Protein AF-A0AAX2AH18-F1 (afdb_monomer)

Foldseek 3Di:
DDFPDQPVVVVVVLVVQFPADDPRDDVDLCRNDDPVVVVVCVVVVNPDCVVVRPDDPLLVLLLVVLVVLLVVVCVVCVPPPVSVCCPDPVNVSVSSGQPPSVVVVDHDDSD

Organism: NCBI:txid1032238

pLDDT: mean 88.02, std 8.69, range [49.81, 96.94]

Mean predicted aligned error: 5.66 Å

Solvent-accessible surface area (backbone atoms only — not comparable to full-atom values): 6904 Å² total; per-residue (Å²): 132,73,59,89,61,59,64,68,58,50,53,52,53,55,60,72,56,42,69,34,63,75,98,65,46,74,91,48,71,66,22,60,42,53,70,68,58,48,54,52,32,54,76,71,69,53,85,77,54,73,87,74,49,94,67,59,66,71,56,56,53,46,53,55,47,45,56,51,50,51,52,56,44,42,73,75,42,77,80,42,65,68,69,61,47,36,78,36,80,94,26,43,64,56,50,71,39,67,52,69,57,43,81,75,75,48,77,88,77,91,123

Radius of gyration: 16.86 Å; Cα contacts (8 Å, |Δi|>4): 79; chains: 1; bounding box: 39×27×44 Å

Sequence (111 aa):
MRQVYDYKEFQKEMKSKKKRTGNKETFTPIDFFTQEEIDEFNKKGINNLEPYLPIPDYIRKHDKFVCKVHRELLEKYPNDEFLHSLDKEENIEIFFTYTWYEKYGIKYDNK

Secondary structure (DSSP, 8-state):
---SS-HHHHHHHHHHT-S--GGG--SSGGGGS-HHHHHHHHHTT----GGGS---HHHHHHHHHHHHHHHHHHHH-TT-HHHHHTTSGGGHHHHTSSSGGGGGT------

Structure (mmCIF, N/CA/C/O backbone):
data_AF-A0AAX2AH18-F1
#
_entry.id   AF-A0AAX2AH18-F1
#
loop_
_atom_site.group_PDB
_atom_site.id
_atom_site.type_symbol
_atom_site.label_atom_id
_atom_site.label_alt_id
_atom_site.label_comp_id
_atom_site.label_asym_id
_atom_site.label_entity_id
_atom_site.label_seq_id
_atom_site.pdbx_PDB_ins_code
_atom_site.Cartn_x
_atom_site.Cartn_y
_atom_site.Cartn_z
_atom_site.occupancy
_atom_site.B_iso_or_equiv
_atom_site.auth_seq_id
_atom_site.auth_comp_id
_atom_site.auth_asym_id
_atom_site.auth_atom_id
_atom_site.pdbx_PDB_model_num
ATOM 1 N N . MET A 1 1 ? 4.742 14.833 -15.023 1.00 53.84 1 MET A N 1
ATOM 2 C CA . MET A 1 1 ? 4.677 13.409 -14.628 1.00 53.84 1 MET A CA 1
ATOM 3 C C . MET A 1 1 ? 3.209 13.068 -14.464 1.00 53.84 1 MET A C 1
ATOM 5 O O . MET A 1 1 ? 2.520 13.835 -13.804 1.00 53.84 1 MET A O 1
ATOM 9 N N . ARG A 1 2 ? 2.695 12.026 -15.124 1.00 60.06 2 ARG A N 1
ATOM 10 C CA . ARG A 1 2 ? 1.288 11.640 -14.965 1.00 60.06 2 ARG A CA 1
ATOM 11 C C . ARG A 1 2 ? 1.168 10.882 -13.645 1.00 60.06 2 ARG A C 1
ATOM 13 O O . ARG A 1 2 ? 1.816 9.861 -13.478 1.00 60.06 2 ARG A O 1
ATOM 20 N N . GLN A 1 3 ? 0.394 11.409 -12.711 1.00 65.12 3 GLN A N 1
ATOM 21 C CA . GLN A 1 3 ? 0.015 10.725 -11.479 1.00 65.12 3 GLN A CA 1
ATOM 22 C C . GLN A 1 3 ? -1.456 10.323 -11.614 1.00 65.12 3 GLN A C 1
ATOM 24 O O . GLN A 1 3 ? -2.231 11.021 -12.264 1.00 65.12 3 GLN A O 1
ATOM 29 N N . VAL A 1 4 ? -1.849 9.191 -11.056 1.00 67.88 4 VAL A N 1
ATOM 30 C CA . VAL A 1 4 ? -3.253 8.736 -10.988 1.00 67.88 4 VAL A CA 1
ATOM 31 C C . VAL A 1 4 ? -3.812 8.966 -9.570 1.00 67.88 4 VAL A C 1
ATOM 33 O O . VAL A 1 4 ? -5.025 9.004 -9.424 1.00 67.88 4 VAL A O 1
ATOM 36 N N . TYR A 1 5 ? -2.969 9.221 -8.557 1.00 76.56 5 TYR A N 1
ATOM 37 C CA . TYR A 1 5 ? -3.293 9.999 -7.350 1.00 76.56 5 TYR A CA 1
ATOM 38 C C . TYR A 1 5 ? -2.066 10.787 -6.871 1.00 76.56 5 TYR A C 1
ATOM 40 O O . TYR A 1 5 ? -0.929 10.363 -7.087 1.00 76.56 5 TYR A O 1
ATOM 48 N N . ASP A 1 6 ? -2.300 11.924 -6.217 1.00 81.56 6 ASP A N 1
ATOM 49 C CA . ASP A 1 6 ? -1.269 12.671 -5.494 1.00 81.56 6 ASP A CA 1
ATOM 50 C C . ASP A 1 6 ? -1.058 12.014 -4.118 1.00 81.56 6 ASP A C 1
ATOM 52 O O . ASP A 1 6 ? -1.949 12.015 -3.265 1.00 81.56 6 ASP A O 1
ATOM 56 N N . TYR A 1 7 ? 0.114 11.405 -3.905 1.00 80.25 7 TYR A N 1
ATOM 57 C CA . TYR A 1 7 ? 0.429 10.692 -2.662 1.00 80.25 7 TYR A CA 1
ATOM 58 C C . TYR A 1 7 ? 0.402 11.612 -1.435 1.00 80.25 7 TYR A C 1
ATOM 60 O O . TYR A 1 7 ? -0.040 11.197 -0.364 1.00 80.25 7 TYR A O 1
ATOM 68 N N . LYS A 1 8 ? 0.810 12.880 -1.570 1.00 82.75 8 LYS A N 1
ATOM 69 C CA . LYS A 1 8 ? 0.792 13.843 -0.460 1.00 82.75 8 LYS A CA 1
ATOM 70 C C . LYS A 1 8 ? -0.630 14.237 -0.104 1.00 82.75 8 LYS A C 1
ATOM 72 O O . LYS A 1 8 ? -0.944 14.346 1.083 1.00 82.75 8 LYS A O 1
ATOM 77 N N . GLU A 1 9 ? -1.485 14.454 -1.098 1.00 85.75 9 GLU A N 1
ATOM 78 C CA . GLU A 1 9 ? -2.907 14.707 -0.855 1.00 85.75 9 GLU A CA 1
ATOM 79 C C . GLU A 1 9 ? -3.591 13.490 -0.234 1.00 85.75 9 GLU A C 1
ATOM 81 O O . GLU A 1 9 ? -4.271 13.641 0.780 1.00 85.75 9 GLU A O 1
ATOM 86 N N . PHE A 1 10 ? -3.320 12.284 -0.739 1.00 86.06 10 PHE A N 1
ATOM 87 C CA . PHE A 1 10 ? -3.834 11.046 -0.156 1.00 86.06 10 PHE A CA 1
ATOM 88 C C . PHE A 1 10 ? -3.405 10.878 1.310 1.00 86.06 10 PHE A C 1
ATOM 90 O O . PHE A 1 10 ? -4.232 10.593 2.175 1.00 86.06 10 PHE A O 1
ATOM 97 N N . GLN A 1 11 ? -2.133 11.127 1.632 1.00 85.38 11 GLN A N 1
ATOM 98 C CA . GLN A 1 11 ? -1.640 11.073 3.012 1.00 85.38 11 GLN A CA 1
ATOM 99 C C . GLN A 1 11 ? -2.335 12.098 3.919 1.00 85.38 11 GLN A C 1
ATOM 101 O O . GLN A 1 11 ? -2.668 11.786 5.066 1.00 85.38 11 GLN A O 1
ATOM 106 N N . LYS A 1 12 ? -2.589 13.317 3.427 1.00 89.56 12 LYS A N 1
ATOM 107 C CA . LYS A 1 12 ? -3.358 14.331 4.170 1.00 89.56 12 LYS A CA 1
ATOM 108 C C . LYS A 1 12 ? -4.801 13.879 4.395 1.00 89.56 12 LYS A C 1
ATOM 110 O O . LYS A 1 12 ? -5.300 13.993 5.514 1.00 89.56 12 LYS A O 1
ATOM 115 N N . GLU A 1 13 ? -5.443 13.332 3.367 1.00 90.12 13 GLU A N 1
ATOM 116 C CA . GLU A 1 13 ? -6.804 12.805 3.446 1.00 90.12 13 GLU A CA 1
ATOM 117 C C . GLU A 1 13 ? -6.889 11.670 4.474 1.00 90.12 13 GLU A C 1
ATOM 119 O O . GLU A 1 13 ? -7.718 11.716 5.383 1.00 90.12 13 GLU A O 1
ATOM 124 N N . MET A 1 14 ? -5.984 10.693 4.411 1.00 90.38 14 MET A N 1
ATOM 125 C CA . MET A 1 14 ? -5.946 9.586 5.364 1.00 90.38 14 MET A CA 1
ATOM 126 C C . MET A 1 14 ? -5.707 10.071 6.795 1.00 90.38 14 MET A C 1
ATOM 128 O O . MET A 1 14 ? -6.405 9.633 7.707 1.00 90.38 14 MET A O 1
ATOM 132 N N . LYS A 1 15 ? -4.800 11.032 7.009 1.00 89.19 15 LYS A N 1
ATOM 133 C CA . LYS A 1 15 ? -4.608 11.654 8.331 1.00 89.19 15 LYS A CA 1
ATOM 134 C C . LYS A 1 15 ? -5.884 12.316 8.851 1.00 89.19 15 LYS A C 1
ATOM 136 O O . LYS A 1 15 ? -6.196 12.156 10.026 1.00 89.19 15 LYS A O 1
ATOM 141 N N . SER A 1 16 ? -6.646 12.997 7.993 1.00 90.94 16 SER A N 1
ATOM 142 C CA . SER A 1 16 ? -7.911 13.639 8.388 1.00 90.94 16 SER A CA 1
ATOM 143 C C . SER A 1 16 ? -9.018 12.650 8.774 1.00 90.94 16 SER A C 1
ATOM 145 O O . SER A 1 16 ? -9.922 13.003 9.526 1.00 90.94 16 SER A O 1
ATOM 147 N N . LYS A 1 17 ? -8.939 11.404 8.289 1.00 91.56 17 LYS A N 1
ATOM 148 C CA . LYS A 1 17 ? -9.906 10.333 8.572 1.00 91.56 17 LYS A CA 1
ATOM 149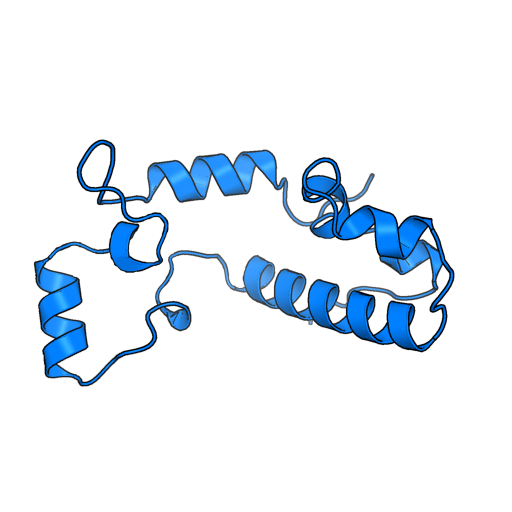 C C . LYS A 1 17 ? -9.573 9.517 9.824 1.00 91.56 17 LYS A C 1
ATOM 151 O O . LYS A 1 17 ? -10.369 8.657 10.205 1.00 91.56 17 LYS A O 1
ATOM 156 N N . LYS A 1 18 ? -8.416 9.744 10.459 1.00 92.62 18 LYS A N 1
ATOM 157 C CA . LYS A 1 18 ? -8.063 9.062 11.709 1.00 92.62 18 LYS A CA 1
ATOM 158 C C . LYS A 1 18 ? -9.020 9.475 12.825 1.00 92.62 18 LYS A C 1
ATOM 160 O O . LYS A 1 18 ? -9.261 10.657 13.055 1.00 92.62 18 LYS A O 1
ATOM 165 N N . LYS A 1 19 ? -9.524 8.481 13.550 1.00 92.50 19 LYS A N 1
ATOM 166 C CA . LYS A 1 19 ? -10.365 8.647 14.742 1.00 92.50 19 LYS A CA 1
ATOM 167 C C . LYS A 1 19 ? -9.538 8.606 16.030 1.00 92.50 19 LYS A C 1
ATOM 169 O O . LYS A 1 19 ? -9.983 9.109 17.060 1.00 92.50 19 LYS A O 1
ATOM 174 N N . ARG A 1 20 ? -8.324 8.043 15.975 1.00 90.19 20 ARG A N 1
ATOM 175 C CA . ARG A 1 20 ? -7.337 8.047 17.065 1.00 90.19 20 ARG A CA 1
ATOM 176 C C . ARG A 1 20 ? -6.126 8.890 16.669 1.00 90.19 20 ARG A C 1
ATOM 178 O O . ARG A 1 20 ? -5.520 8.649 15.631 1.00 90.19 20 ARG A O 1
ATOM 185 N N . THR A 1 21 ? -5.785 9.875 17.496 1.00 87.75 21 THR A N 1
ATOM 186 C CA . THR A 1 21 ? -4.651 10.788 17.285 1.00 87.75 21 THR A CA 1
ATOM 187 C C . THR A 1 21 ? -3.908 11.045 18.599 1.00 87.75 21 THR A C 1
ATOM 189 O O . THR A 1 21 ? -4.441 10.810 19.692 1.00 87.75 21 THR A O 1
ATOM 192 N N . GLY A 1 22 ? -2.660 11.513 18.506 1.00 87.38 22 GLY A N 1
ATOM 193 C CA . GLY A 1 22 ? -1.829 11.824 19.672 1.00 87.38 22 GLY A CA 1
ATOM 194 C C . GLY A 1 22 ? -1.516 10.572 20.492 1.00 87.38 22 GLY A C 1
ATOM 195 O O . GLY A 1 22 ? -1.183 9.531 19.940 1.00 87.38 22 GLY A O 1
ATOM 196 N N . ASN A 1 23 ? -1.683 10.635 21.814 1.00 87.81 23 ASN A N 1
ATOM 197 C CA . ASN A 1 23 ? -1.319 9.534 22.723 1.00 87.81 23 ASN A CA 1
ATOM 198 C C . ASN A 1 23 ? -2.149 8.245 22.536 1.00 87.81 23 ASN A C 1
ATOM 200 O O . ASN A 1 23 ? -1.863 7.242 23.184 1.00 87.81 23 ASN A O 1
ATOM 204 N N . LYS A 1 24 ? -3.206 8.277 21.715 1.00 85.75 24 LYS A N 1
ATOM 205 C CA . LYS A 1 24 ? -4.061 7.118 21.403 1.00 85.75 24 LYS A CA 1
ATOM 206 C C . LYS A 1 24 ? -3.750 6.485 20.044 1.00 85.75 24 LYS A C 1
ATOM 208 O O . LYS A 1 24 ? -4.376 5.484 19.702 1.00 85.75 24 LYS A O 1
ATOM 213 N N . GLU A 1 25 ? -2.863 7.096 19.263 1.00 90.25 25 GLU A N 1
ATOM 214 C CA . GLU A 1 25 ? -2.462 6.620 17.942 1.00 90.25 25 GLU A CA 1
ATOM 215 C C . GLU A 1 25 ? -1.562 5.387 18.072 1.00 90.25 25 GLU A C 1
ATOM 217 O O . GLU A 1 25 ? -0.645 5.352 18.891 1.00 90.25 25 GLU A O 1
ATOM 222 N N . THR A 1 26 ? -1.847 4.362 17.275 1.00 88.50 26 THR A N 1
ATOM 223 C CA . THR A 1 26 ? -1.136 3.075 17.292 1.00 88.50 26 THR A CA 1
ATOM 224 C C . THR A 1 26 ? -0.324 2.831 16.026 1.00 88.50 26 THR A C 1
ATOM 226 O O . THR A 1 26 ? 0.432 1.868 15.967 1.00 88.50 26 THR A O 1
ATOM 229 N N . PHE A 1 27 ? -0.476 3.693 15.018 1.00 86.75 27 PHE A N 1
ATOM 230 C CA . PHE A 1 27 ? 0.067 3.532 13.670 1.00 86.75 27 PHE A CA 1
ATOM 231 C C . PHE A 1 27 ? -0.415 2.248 12.981 1.00 86.75 27 PHE A C 1
ATOM 233 O O . PHE A 1 27 ? 0.272 1.685 12.133 1.00 86.75 27 PHE A O 1
ATOM 240 N N . THR A 1 28 ? -1.625 1.797 13.321 1.00 87.94 28 THR A N 1
ATOM 241 C CA . THR A 1 28 ? -2.256 0.603 12.743 1.00 87.94 28 THR A CA 1
ATOM 242 C C . THR A 1 28 ? -3.638 0.938 12.175 1.00 87.94 28 THR A C 1
ATOM 244 O O . THR A 1 28 ? -4.178 2.014 12.457 1.00 87.94 28 THR A O 1
ATOM 247 N N . PRO A 1 29 ? -4.275 0.030 11.406 1.00 89.69 29 PRO A N 1
ATOM 248 C CA . PRO A 1 29 ? -5.633 0.244 10.908 1.00 89.69 29 PRO A CA 1
ATOM 249 C C . PRO A 1 29 ? -6.670 0.604 11.980 1.00 89.69 29 PRO A C 1
ATOM 251 O O . PRO A 1 29 ? -7.649 1.277 11.673 1.00 89.69 29 PRO A O 1
ATOM 254 N N . ILE A 1 30 ? -6.435 0.217 13.237 1.00 92.25 30 ILE A N 1
ATOM 255 C CA . ILE A 1 30 ? -7.272 0.554 14.397 1.00 92.25 30 ILE A CA 1
ATOM 256 C C . ILE A 1 30 ? -7.471 2.070 14.545 1.00 92.25 30 ILE A C 1
ATOM 258 O O . ILE A 1 30 ? -8.523 2.508 15.011 1.00 92.25 30 ILE A O 1
ATOM 262 N N . ASP A 1 31 ? -6.512 2.887 14.105 1.00 93.56 31 ASP A N 1
ATOM 263 C CA . ASP A 1 31 ? -6.587 4.346 14.230 1.00 93.56 31 ASP A CA 1
ATOM 264 C C . ASP A 1 31 ? -7.717 4.979 13.405 1.00 93.56 31 ASP A C 1
ATOM 266 O O . ASP A 1 31 ? -8.085 6.130 13.647 1.00 93.56 31 ASP A O 1
ATOM 270 N N . PHE A 1 32 ? -8.299 4.240 12.457 1.00 94.00 32 PHE A N 1
ATOM 271 C CA . PHE A 1 32 ? -9.412 4.682 11.613 1.00 94.00 32 PHE A CA 1
ATOM 272 C C . PHE A 1 32 ? -10.790 4.328 12.181 1.00 94.00 32 PHE A C 1
ATOM 274 O O . PHE A 1 32 ? -11.806 4.716 11.602 1.00 94.00 32 PHE A O 1
ATOM 281 N N . PHE A 1 33 ? -10.841 3.631 13.318 1.00 93.50 33 PHE A N 1
ATOM 282 C CA . PHE A 1 33 ? -12.076 3.121 13.901 1.00 93.50 33 PHE A CA 1
ATOM 283 C C . PHE A 1 33 ? -12.277 3.615 15.339 1.00 93.50 33 PHE A C 1
ATOM 285 O O . PHE A 1 33 ? -11.342 3.801 16.125 1.00 93.50 33 PHE A O 1
ATOM 292 N N . THR A 1 34 ? -13.540 3.853 15.672 1.00 92.00 34 THR A N 1
ATOM 293 C CA . THR A 1 34 ? -14.024 4.093 17.032 1.00 92.00 34 THR A CA 1
ATOM 294 C C . THR A 1 34 ? -13.915 2.813 17.854 1.00 92.00 34 THR A C 1
ATOM 296 O O . THR A 1 34 ? -13.728 1.724 17.306 1.00 92.00 34 THR A O 1
ATOM 299 N N . GLN A 1 35 ? -14.013 2.924 19.180 1.00 90.81 35 GLN A N 1
ATOM 300 C CA . GLN A 1 35 ? -14.004 1.730 20.024 1.00 90.81 35 GLN A CA 1
ATOM 301 C C . GLN A 1 35 ? -15.237 0.857 19.752 1.00 90.81 35 GLN A C 1
ATOM 303 O O . GLN A 1 35 ? -15.114 -0.361 19.697 1.00 90.81 35 GLN A O 1
ATOM 308 N N . GLU A 1 36 ? -16.383 1.477 19.481 1.00 94.06 36 GLU A N 1
ATOM 309 C CA . GLU A 1 36 ? -17.637 0.803 19.155 1.00 94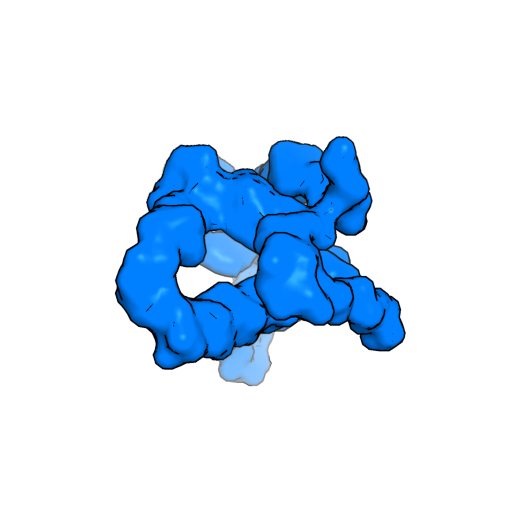.06 36 GLU A CA 1
ATOM 310 C C . GLU A 1 36 ? -17.518 -0.045 17.876 1.00 94.06 36 GLU A C 1
ATOM 312 O O . GLU A 1 36 ? -17.900 -1.214 17.872 1.00 94.06 36 GLU A O 1
ATOM 317 N N . GLU A 1 37 ? -16.921 0.499 16.808 1.00 93.81 37 GLU A N 1
ATOM 318 C CA . GLU A 1 37 ? -16.667 -0.247 15.562 1.00 93.81 37 GLU A CA 1
ATOM 319 C C . GLU A 1 37 ? -15.707 -1.425 15.784 1.00 93.81 37 GLU A C 1
ATOM 321 O O . GLU A 1 37 ? -15.910 -2.509 15.238 1.00 93.81 37 GLU A O 1
ATOM 326 N N . ILE A 1 38 ? -14.673 -1.241 16.610 1.00 92.50 38 ILE A N 1
ATOM 327 C CA . ILE A 1 38 ? -13.717 -2.306 16.948 1.00 92.50 38 ILE A CA 1
ATOM 328 C C . ILE A 1 38 ? -14.406 -3.424 17.728 1.00 92.50 38 ILE A C 1
ATOM 330 O O . ILE A 1 38 ? -14.202 -4.600 1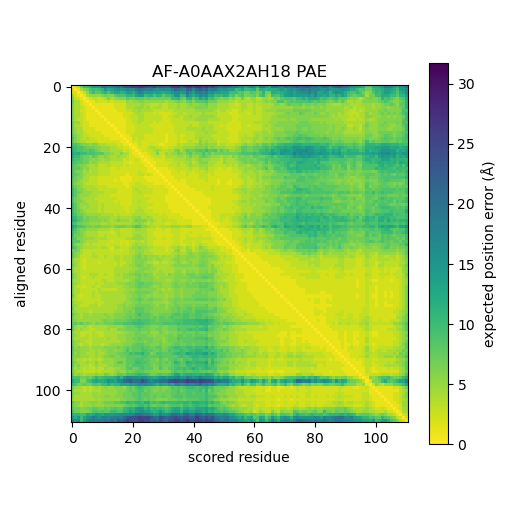7.428 1.00 92.50 38 ILE A O 1
ATOM 334 N N . ASP A 1 39 ? -15.255 -3.078 18.691 1.00 94.06 39 ASP A N 1
ATOM 335 C CA . ASP A 1 39 ? -16.013 -4.057 19.463 1.00 94.06 39 ASP A CA 1
ATOM 336 C C . ASP A 1 39 ? -16.981 -4.845 18.566 1.00 94.06 39 ASP A C 1
ATOM 338 O O . ASP A 1 39 ? -17.168 -6.049 18.757 1.00 94.06 39 ASP A O 1
ATOM 342 N N . GLU A 1 40 ? -17.564 -4.209 17.545 1.00 95.19 40 GLU A N 1
ATOM 343 C CA . GLU A 1 40 ? -18.347 -4.904 16.521 1.00 95.19 40 GLU A CA 1
ATOM 344 C C . GLU A 1 40 ? -17.507 -5.852 15.660 1.00 95.19 40 GLU A C 1
ATOM 346 O O . GLU A 1 40 ? -17.939 -6.982 15.409 1.00 95.19 40 GLU A O 1
ATOM 351 N N . PHE A 1 41 ? -16.323 -5.428 15.209 1.00 94.56 41 PHE A N 1
ATOM 352 C CA . PHE A 1 41 ? -15.409 -6.296 14.462 1.00 94.56 41 PHE A CA 1
ATOM 353 C C . PHE A 1 41 ? -15.002 -7.514 15.294 1.00 94.56 41 PHE A C 1
ATOM 355 O O . PHE A 1 41 ? -15.096 -8.643 14.808 1.00 94.56 41 PHE A O 1
ATOM 362 N N . ASN A 1 42 ? -14.676 -7.305 16.571 1.00 93.31 42 ASN A N 1
ATOM 363 C CA . ASN A 1 42 ? -14.343 -8.371 17.512 1.00 93.31 42 ASN A CA 1
ATOM 364 C C . ASN A 1 42 ? -15.507 -9.358 17.690 1.00 93.31 42 ASN A C 1
ATOM 366 O O . ASN A 1 42 ? -15.305 -10.568 17.600 1.00 93.31 42 ASN A O 1
ATOM 370 N N . LYS A 1 43 ? -16.745 -8.867 17.861 1.00 96.62 43 LYS A N 1
ATOM 371 C CA . LYS A 1 43 ? -17.950 -9.720 17.945 1.00 96.62 43 LYS A CA 1
ATOM 372 C C . LYS A 1 43 ? -18.180 -10.553 16.682 1.00 96.62 43 LYS A C 1
ATOM 374 O O . LYS A 1 43 ? -18.704 -11.658 16.771 1.00 96.62 43 LYS A O 1
ATOM 379 N N . LYS A 1 44 ? -17.799 -10.029 15.514 1.00 95.56 44 LYS A N 1
ATOM 380 C CA . LYS A 1 44 ? -17.896 -10.712 14.214 1.00 95.56 44 LYS A CA 1
ATOM 381 C C . LYS A 1 44 ? -16.689 -11.615 13.912 1.00 95.56 44 LYS A C 1
ATOM 383 O O . LYS A 1 44 ? -16.669 -12.240 12.856 1.00 95.56 44 LYS A O 1
ATOM 388 N N . GLY A 1 45 ? -15.688 -11.684 14.796 1.00 94.75 45 GLY A N 1
ATOM 389 C CA . GLY A 1 45 ? -14.451 -12.439 14.569 1.00 94.75 45 GLY A CA 1
ATOM 390 C C . GLY A 1 45 ? -13.562 -11.855 13.462 1.00 94.75 45 GLY A C 1
ATOM 391 O O . GLY A 1 45 ? -12.777 -12.579 12.849 1.00 94.75 45 GLY A O 1
ATOM 392 N N . ILE A 1 46 ? -13.703 -10.561 13.162 1.00 93.00 46 ILE A N 1
ATOM 393 C CA . ILE A 1 46 ? -12.927 -9.868 12.131 1.00 93.00 46 ILE A CA 1
ATOM 394 C C . ILE A 1 46 ? -11.599 -9.417 12.738 1.00 93.00 46 ILE A C 1
ATOM 396 O O . ILE A 1 46 ? -11.542 -8.438 13.474 1.00 93.00 46 ILE A O 1
ATOM 400 N N . ASN A 1 47 ? -10.526 -10.117 12.373 1.00 87.62 47 ASN A N 1
ATOM 401 C CA . ASN A 1 47 ? -9.170 -9.820 12.852 1.00 87.62 47 ASN A CA 1
ATOM 402 C C . ASN A 1 47 ? -8.342 -8.993 11.852 1.00 87.62 47 ASN A C 1
ATOM 404 O O . ASN A 1 47 ? -7.329 -8.411 12.227 1.00 87.62 47 ASN A O 1
ATOM 408 N N . ASN A 1 48 ? -8.758 -8.938 10.579 1.00 89.69 48 ASN A N 1
ATOM 409 C CA . ASN A 1 48 ? -8.114 -8.119 9.553 1.00 89.69 48 ASN A CA 1
ATOM 410 C C . ASN A 1 48 ? -8.974 -6.890 9.230 1.00 89.69 48 ASN A C 1
ATOM 412 O O . ASN A 1 48 ? -10.041 -7.011 8.624 1.00 89.69 48 ASN A O 1
ATOM 416 N N . LEU A 1 49 ? -8.478 -5.713 9.612 1.00 91.12 49 LEU A N 1
ATOM 417 C CA . LEU A 1 49 ? -9.147 -4.429 9.407 1.00 91.12 49 LEU A CA 1
ATOM 418 C C . LEU A 1 49 ? -8.757 -3.731 8.094 1.00 91.12 49 LEU A C 1
ATOM 420 O O . LEU A 1 49 ? -9.427 -2.778 7.698 1.00 91.12 49 LEU A O 1
ATOM 424 N N . GLU A 1 50 ? -7.717 -4.197 7.390 1.00 86.44 50 GLU A N 1
ATOM 425 C CA . GLU A 1 50 ? -7.256 -3.590 6.130 1.00 86.44 50 GLU A CA 1
ATOM 426 C C . GLU A 1 50 ? -8.368 -3.401 5.081 1.00 86.44 50 GLU A C 1
ATOM 42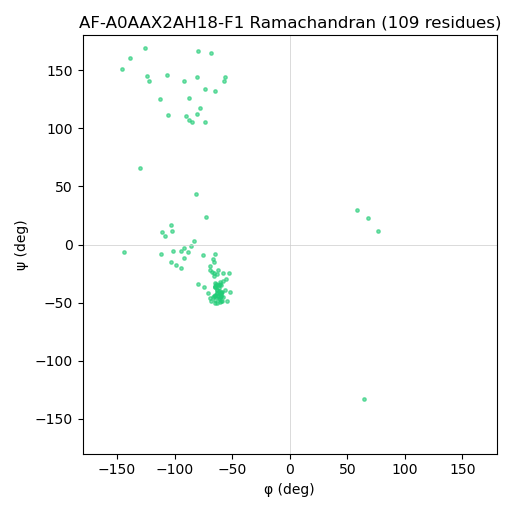8 O O . GLU A 1 50 ? -8.418 -2.331 4.462 1.00 86.44 50 GLU A O 1
ATOM 433 N N . PRO A 1 51 ? -9.303 -4.357 4.881 1.00 87.31 51 PRO A N 1
ATOM 434 C CA . PRO A 1 51 ? -10.379 -4.187 3.905 1.00 87.31 51 PRO A CA 1
ATOM 435 C C . PRO A 1 51 ? -11.317 -3.019 4.231 1.00 87.31 51 PRO A C 1
ATOM 437 O O . PRO A 1 51 ? -11.910 -2.441 3.326 1.00 87.31 51 PRO A O 1
ATOM 440 N N . TYR A 1 52 ? -11.423 -2.644 5.507 1.00 89.12 52 TYR A N 1
ATOM 441 C CA . TYR A 1 52 ? -12.361 -1.636 6.004 1.00 89.12 52 TYR A CA 1
ATOM 442 C C . TYR A 1 52 ? -11.751 -0.235 6.089 1.00 89.12 52 TYR A C 1
ATOM 444 O O . TYR A 1 52 ? -12.461 0.725 6.383 1.00 89.12 52 TYR A O 1
ATOM 452 N N . LEU A 1 53 ? -10.446 -0.096 5.831 1.00 89.94 53 LEU A N 1
ATOM 453 C CA . LEU A 1 53 ? -9.799 1.213 5.767 1.00 89.94 53 LEU A CA 1
ATOM 454 C C . LEU A 1 53 ? -10.501 2.106 4.737 1.00 89.94 53 LEU A C 1
ATOM 456 O O . LEU A 1 53 ? -10.897 1.602 3.690 1.00 89.94 53 LEU A O 1
ATOM 460 N N . PRO A 1 54 ? -10.618 3.423 4.951 1.00 89.00 54 PRO A N 1
ATOM 461 C CA . PRO A 1 54 ? -11.333 4.319 4.042 1.00 89.00 54 PRO A CA 1
ATOM 462 C C . PRO A 1 54 ? -10.479 4.741 2.828 1.00 89.00 54 PRO A C 1
ATOM 464 O O . PRO A 1 54 ? -10.452 5.917 2.451 1.00 89.00 54 PRO A O 1
ATOM 467 N N . ILE A 1 55 ? -9.763 3.781 2.236 1.00 87.75 55 ILE A N 1
ATOM 468 C CA . ILE A 1 55 ? -8.922 3.959 1.049 1.00 87.75 55 ILE A CA 1
ATOM 469 C C . ILE A 1 55 ? -9.795 3.753 -0.198 1.00 87.75 55 ILE A C 1
ATOM 471 O O . ILE A 1 55 ? -10.440 2.707 -0.316 1.00 87.75 55 ILE A O 1
ATOM 475 N N . PRO A 1 56 ? -9.829 4.700 -1.145 1.00 86.81 56 PRO A N 1
ATOM 476 C CA . PRO A 1 56 ? -10.538 4.505 -2.404 1.00 86.81 56 PRO A CA 1
ATOM 477 C C . PRO A 1 56 ? -10.051 3.262 -3.167 1.00 86.81 56 PRO A C 1
ATOM 479 O O . PRO A 1 56 ? -8.853 2.991 -3.242 1.00 86.81 56 PRO A O 1
ATOM 482 N N . ASP A 1 57 ? -10.967 2.518 -3.786 1.00 85.00 57 ASP A N 1
ATOM 483 C CA . ASP A 1 57 ? -10.640 1.236 -4.430 1.00 85.00 57 ASP A CA 1
ATOM 484 C C . ASP A 1 57 ? -9.602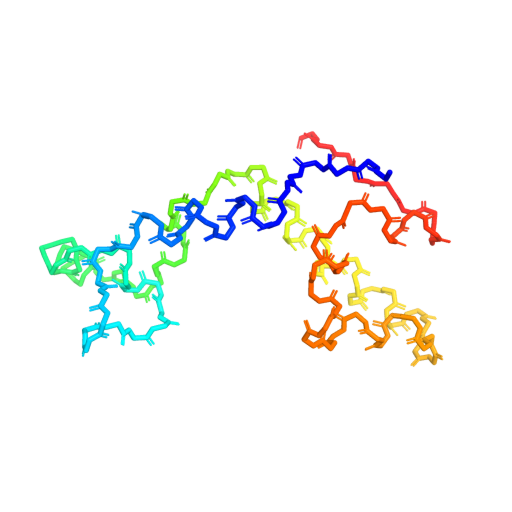 1.352 -5.547 1.00 85.00 57 ASP A C 1
ATOM 486 O O . ASP A 1 57 ? -8.766 0.463 -5.708 1.00 85.00 57 ASP A O 1
ATOM 490 N N . TYR A 1 58 ? -9.615 2.454 -6.300 1.00 84.12 58 TYR A N 1
ATOM 491 C CA . TYR A 1 58 ? -8.641 2.687 -7.366 1.00 84.12 58 TYR A CA 1
ATOM 492 C C . TYR A 1 58 ? -7.206 2.819 -6.823 1.00 84.12 58 TYR A C 1
ATOM 494 O O . TYR A 1 58 ? -6.275 2.334 -7.462 1.00 84.12 58 TYR A O 1
ATOM 502 N N . ILE A 1 59 ? -7.041 3.388 -5.621 1.00 85.75 59 ILE A N 1
ATOM 503 C CA . ILE A 1 59 ? -5.756 3.481 -4.914 1.00 85.75 59 ILE A CA 1
ATOM 504 C C . ILE A 1 59 ? -5.309 2.086 -4.491 1.00 85.75 59 ILE A C 1
ATOM 506 O O . ILE A 1 59 ? -4.208 1.668 -4.827 1.00 85.75 59 ILE A O 1
ATOM 510 N N . ARG A 1 60 ? -6.195 1.298 -3.863 1.00 86.00 60 ARG A N 1
ATOM 511 C CA . ARG A 1 60 ? -5.857 -0.079 -3.456 1.00 86.00 60 ARG A CA 1
ATOM 512 C C . ARG A 1 60 ? -5.467 -0.963 -4.637 1.00 86.00 60 ARG A C 1
ATOM 514 O O . ARG A 1 60 ? -4.575 -1.800 -4.512 1.00 86.00 60 ARG A O 1
ATOM 521 N N . LYS A 1 61 ? -6.174 -0.832 -5.765 1.00 87.88 61 LYS A N 1
ATOM 522 C CA . LYS A 1 61 ? -5.860 -1.558 -7.002 1.00 87.88 61 LYS A CA 1
ATOM 523 C C . LYS A 1 61 ? -4.477 -1.170 -7.518 1.00 87.88 61 LYS A C 1
ATOM 525 O O . LYS A 1 61 ? -3.701 -2.061 -7.859 1.00 87.88 61 LYS A O 1
ATOM 530 N N . HIS A 1 62 ? -4.163 0.123 -7.515 1.00 88.25 62 HIS A N 1
ATOM 531 C CA . HIS A 1 62 ? -2.852 0.600 -7.921 1.00 88.25 62 HIS A CA 1
ATOM 532 C C . HIS A 1 62 ? -1.739 0.124 -6.985 1.00 88.25 62 HIS A C 1
ATOM 534 O O . HIS A 1 62 ? -0.751 -0.420 -7.464 1.00 88.25 62 HIS A O 1
ATOM 540 N N . ASP A 1 63 ? -1.905 0.250 -5.670 1.00 87.56 63 ASP A N 1
ATOM 541 C CA . ASP A 1 63 ? -0.873 -0.150 -4.709 1.00 87.56 63 ASP A CA 1
ATOM 542 C C . ASP A 1 63 ? -0.563 -1.651 -4.839 1.00 87.56 63 ASP A C 1
ATOM 544 O O . ASP A 1 63 ? 0.596 -2.057 -4.912 1.00 87.56 63 ASP A O 1
ATOM 548 N N . LYS A 1 64 ? -1.601 -2.489 -4.993 1.00 88.94 64 LYS A N 1
ATOM 549 C CA . LYS A 1 64 ? -1.431 -3.922 -5.291 1.00 88.94 64 LYS A CA 1
ATOM 550 C C . LYS A 1 64 ? -0.672 -4.159 -6.596 1.00 88.94 64 LYS A C 1
ATOM 552 O O . LYS A 1 64 ? 0.152 -5.071 -6.663 1.00 88.94 64 LYS A O 1
ATOM 557 N N . PHE A 1 65 ? -0.971 -3.377 -7.630 1.00 91.38 65 PHE A N 1
ATOM 558 C CA . PHE A 1 65 ? -0.295 -3.464 -8.918 1.00 91.38 65 PHE A CA 1
ATOM 559 C C . PHE A 1 65 ? 1.186 -3.089 -8.804 1.00 91.38 65 PHE A C 1
ATOM 561 O O . PHE A 1 65 ? 2.028 -3.877 -9.225 1.00 91.38 65 PHE A O 1
ATOM 568 N N . VAL A 1 66 ? 1.514 -1.953 -8.187 1.00 91.81 66 VAL A N 1
ATOM 569 C CA . VAL A 1 66 ? 2.897 -1.488 -8.008 1.00 91.81 66 VAL A CA 1
ATOM 570 C C . VAL A 1 66 ? 3.717 -2.496 -7.220 1.00 91.81 66 VAL A C 1
ATOM 572 O O . VAL A 1 66 ? 4.787 -2.880 -7.683 1.00 91.81 66 VAL A O 1
ATOM 575 N N . CYS A 1 67 ? 3.207 -2.985 -6.085 1.00 91.81 67 CYS A N 1
ATOM 576 C CA . CYS A 1 67 ? 3.915 -3.980 -5.278 1.00 91.81 67 CYS A CA 1
ATOM 577 C C . CYS A 1 67 ? 4.186 -5.266 -6.071 1.00 91.81 67 CYS A C 1
ATOM 579 O O . CYS A 1 67 ? 5.274 -5.837 -5.996 1.00 91.81 67 CYS A O 1
ATOM 581 N N . LYS A 1 68 ? 3.205 -5.721 -6.861 1.00 94.44 68 LYS A N 1
ATOM 582 C CA . LYS A 1 68 ? 3.374 -6.889 -7.731 1.00 94.44 68 LYS A CA 1
ATOM 583 C C . LYS A 1 68 ? 4.450 -6.639 -8.791 1.00 94.44 68 LYS A C 1
ATOM 585 O O . LYS A 1 68 ? 5.342 -7.468 -8.942 1.00 94.44 68 LYS A O 1
ATOM 590 N N . VAL A 1 69 ? 4.365 -5.513 -9.496 1.00 94.44 69 VAL A N 1
ATOM 591 C CA . VAL A 1 69 ? 5.286 -5.144 -10.578 1.00 94.44 69 VAL A CA 1
ATOM 592 C C . VAL A 1 69 ? 6.710 -4.965 -10.062 1.00 94.44 69 VAL A C 1
ATOM 594 O O . VAL A 1 69 ? 7.650 -5.434 -10.693 1.00 94.44 69 VAL A O 1
ATOM 597 N N . HIS A 1 70 ? 6.884 -4.326 -8.908 1.00 95.56 70 HIS A N 1
ATOM 598 C CA . HIS A 1 70 ? 8.192 -4.135 -8.287 1.00 95.56 70 HIS A CA 1
ATOM 599 C C . HIS A 1 70 ? 8.861 -5.456 -7.935 1.00 95.56 70 HIS A C 1
ATOM 601 O O . HIS A 1 70 ? 9.996 -5.680 -8.350 1.00 95.56 70 HIS A O 1
ATOM 607 N N . ARG A 1 71 ? 8.130 -6.379 -7.302 1.00 95.62 71 ARG A N 1
ATOM 608 C CA . ARG A 1 71 ? 8.639 -7.726 -7.028 1.00 95.62 71 ARG A CA 1
ATOM 609 C C . ARG A 1 71 ? 9.038 -8.466 -8.310 1.00 95.62 71 ARG A C 1
ATOM 611 O O . ARG A 1 71 ? 10.143 -8.989 -8.385 1.00 95.62 71 ARG A O 1
ATOM 618 N N . GLU A 1 72 ? 8.172 -8.476 -9.325 1.00 96.56 72 GLU A N 1
ATOM 619 C CA . GLU A 1 72 ? 8.452 -9.136 -10.613 1.00 96.56 72 GLU A CA 1
ATOM 620 C C . GLU A 1 72 ? 9.677 -8.532 -11.323 1.00 96.56 72 GLU A C 1
ATOM 622 O O . GLU A 1 72 ? 10.468 -9.244 -11.944 1.00 96.56 72 GLU A O 1
ATOM 627 N N . LEU A 1 73 ? 9.861 -7.214 -11.227 1.00 96.19 73 LEU A N 1
ATOM 628 C CA . LEU A 1 73 ? 11.007 -6.532 -11.815 1.00 96.19 73 LEU A CA 1
ATOM 629 C C . LEU A 1 73 ? 12.296 -6.761 -11.027 1.00 96.19 73 LEU A C 1
ATOM 631 O O . LEU A 1 73 ? 13.330 -6.924 -11.663 1.00 96.19 73 LEU A O 1
ATOM 635 N N . LEU A 1 74 ? 12.256 -6.831 -9.695 1.00 96.88 74 LEU A N 1
ATOM 636 C CA . LEU A 1 74 ? 13.422 -7.199 -8.884 1.00 96.88 74 LEU A CA 1
ATOM 637 C C . LEU A 1 74 ? 13.863 -8.643 -9.141 1.00 96.88 74 LEU A C 1
ATOM 639 O O . LEU A 1 74 ? 15.058 -8.915 -9.202 1.00 96.88 74 LEU A O 1
ATOM 643 N N . GLU A 1 75 ? 12.923 -9.564 -9.359 1.00 96.62 75 GLU A N 1
ATOM 644 C CA . GLU A 1 75 ? 13.242 -10.937 -9.768 1.00 96.62 75 GLU A CA 1
ATOM 645 C C . GLU A 1 75 ? 13.927 -10.974 -11.146 1.00 96.62 75 GLU A C 1
ATOM 647 O O . GLU A 1 75 ? 14.873 -11.734 -11.360 1.00 96.62 75 GLU A O 1
ATOM 652 N N . LYS A 1 76 ? 13.478 -10.131 -12.085 1.00 96.94 76 LYS A N 1
ATOM 653 C CA . LYS A 1 76 ? 14.018 -10.065 -13.452 1.00 96.94 76 LYS A CA 1
ATOM 654 C C . LYS A 1 76 ? 15.324 -9.269 -13.561 1.00 96.94 76 LYS A C 1
ATOM 656 O O . LYS A 1 76 ? 16.173 -9.595 -14.391 1.00 96.94 76 LYS A O 1
ATOM 661 N N . TYR A 1 77 ? 15.475 -8.225 -12.754 1.00 96.25 77 TYR A N 1
ATOM 662 C CA . TYR A 1 77 ? 16.587 -7.276 -12.761 1.00 96.25 77 TYR A CA 1
ATOM 663 C C . TYR A 1 77 ? 17.154 -7.106 -11.339 1.00 96.25 77 TYR A C 1
ATOM 665 O O . TYR A 1 77 ? 17.090 -6.019 -10.764 1.00 96.25 77 TYR A O 1
ATOM 673 N N . PRO A 1 78 ? 17.756 -8.160 -10.761 1.00 95.69 78 PRO A N 1
ATOM 674 C CA . PRO A 1 78 ? 18.140 -8.185 -9.347 1.00 95.69 78 PRO A CA 1
ATOM 675 C C . PRO A 1 78 ? 19.251 -7.202 -8.966 1.00 95.69 78 PRO A C 1
ATOM 677 O O . PRO A 1 78 ? 19.468 -6.979 -7.783 1.00 95.69 78 PRO A O 1
ATOM 680 N N . ASN A 1 79 ? 19.950 -6.609 -9.936 1.00 96.31 79 ASN A N 1
ATOM 681 C CA . ASN A 1 79 ? 21.022 -5.634 -9.704 1.00 96.31 79 ASN A CA 1
ATOM 682 C C . ASN A 1 79 ? 20.635 -4.210 -10.142 1.00 96.31 79 ASN A C 1
ATOM 684 O O . ASN A 1 79 ? 21.504 -3.349 -10.253 1.00 96.31 79 ASN A O 1
ATOM 688 N N . ASP A 1 80 ? 19.361 -3.959 -10.456 1.00 96.88 80 ASP A N 1
ATOM 689 C CA . ASP A 1 80 ? 18.904 -2.633 -10.872 1.00 96.88 80 ASP A CA 1
ATOM 690 C C . ASP A 1 80 ? 18.845 -1.684 -9.665 1.00 96.88 80 ASP A C 1
ATOM 692 O O . ASP A 1 80 ? 17.953 -1.764 -8.818 1.00 96.88 80 ASP A O 1
ATOM 696 N N . GLU A 1 81 ? 19.819 -0.776 -9.587 1.00 96.06 81 GLU A N 1
ATOM 697 C CA . GLU A 1 81 ? 19.938 0.197 -8.497 1.00 96.06 81 GLU A CA 1
ATOM 698 C C . GLU A 1 81 ? 18.702 1.092 -8.358 1.00 96.06 81 GLU A C 1
ATOM 700 O O . GLU A 1 81 ? 18.365 1.501 -7.246 1.00 96.06 81 GLU A O 1
ATOM 705 N N . PHE A 1 82 ? 18.005 1.389 -9.461 1.00 94.25 82 PHE A N 1
ATOM 706 C CA . PHE A 1 82 ? 16.792 2.192 -9.406 1.00 94.25 82 PHE A CA 1
ATOM 707 C C . PHE A 1 82 ? 15.665 1.414 -8.725 1.00 94.25 82 PHE A C 1
ATOM 709 O O . PHE A 1 82 ? 15.045 1.968 -7.820 1.00 94.25 82 PHE A O 1
ATOM 716 N N . LEU A 1 83 ? 15.440 0.142 -9.074 1.00 94.69 83 LEU A N 1
ATOM 717 C CA . LEU A 1 83 ? 14.419 -0.689 -8.414 1.00 94.69 83 LEU A CA 1
ATOM 718 C C . LEU A 1 83 ? 14.671 -0.837 -6.912 1.00 94.69 83 LEU A C 1
ATOM 720 O O . LEU A 1 83 ? 13.742 -0.661 -6.126 1.00 94.69 83 LEU A O 1
ATOM 724 N N . HIS A 1 84 ? 15.922 -1.085 -6.519 1.00 94.62 84 HIS A N 1
ATOM 725 C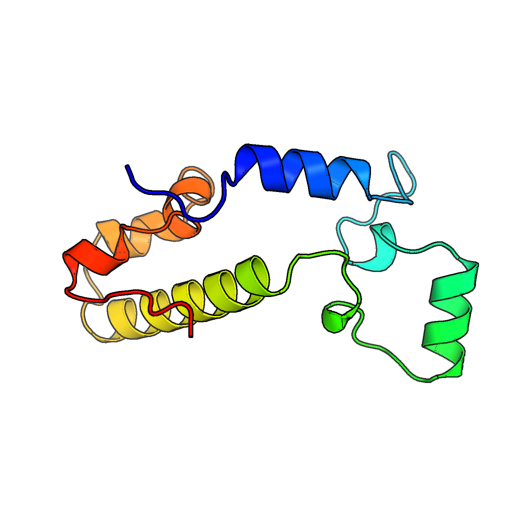 CA . HIS A 1 84 ? 16.319 -1.146 -5.106 1.00 94.62 84 HIS A CA 1
ATOM 726 C C . HIS A 1 84 ? 16.169 0.198 -4.399 1.00 94.62 84 HIS A C 1
ATOM 728 O O . HIS A 1 84 ? 15.846 0.256 -3.215 1.00 94.62 84 HIS A O 1
ATOM 734 N N . SER A 1 85 ? 16.386 1.310 -5.107 1.00 94.94 85 SER A N 1
ATOM 735 C CA . SER A 1 85 ? 16.203 2.633 -4.514 1.00 94.94 85 SER A CA 1
ATOM 736 C C . SER A 1 85 ? 14.748 2.919 -4.142 1.00 94.94 85 SER A C 1
ATOM 738 O O . SER A 1 85 ? 14.527 3.722 -3.238 1.00 94.94 85 SER A O 1
ATOM 740 N N . LEU A 1 86 ? 13.768 2.274 -4.786 1.00 92.62 86 LEU A N 1
ATOM 741 C CA . LEU A 1 86 ? 12.348 2.509 -4.513 1.00 92.62 86 LEU A CA 1
ATOM 742 C C . LEU A 1 86 ? 11.891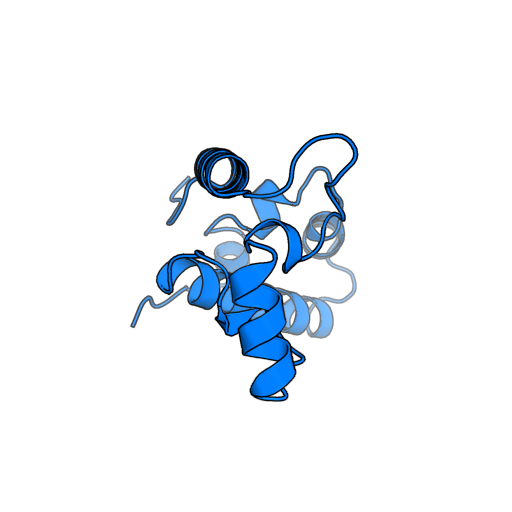 1.992 -3.139 1.00 92.62 86 LEU A C 1
ATOM 744 O O . LEU A 1 86 ? 10.908 2.508 -2.618 1.00 92.62 86 LEU A O 1
ATOM 748 N N . ASP A 1 87 ? 12.616 1.044 -2.537 1.00 89.50 87 ASP A N 1
ATOM 749 C CA . ASP A 1 87 ? 12.340 0.537 -1.181 1.00 89.50 87 ASP A CA 1
ATOM 750 C C . ASP A 1 87 ? 12.769 1.511 -0.073 1.00 89.50 87 ASP A C 1
ATOM 752 O O . ASP A 1 87 ? 12.480 1.300 1.107 1.00 89.50 87 ASP A O 1
ATOM 756 N N . LYS A 1 88 ? 13.487 2.581 -0.431 1.00 90.88 88 LYS A N 1
ATOM 757 C CA . LYS A 1 88 ? 13.944 3.584 0.527 1.00 90.88 88 LYS A CA 1
ATOM 758 C C . LYS A 1 88 ? 12.834 4.577 0.858 1.00 90.88 88 LYS A C 1
ATOM 760 O O . LYS A 1 88 ? 12.068 4.984 -0.016 1.00 90.88 88 LYS A O 1
ATOM 765 N N . GLU A 1 89 ? 12.797 5.025 2.112 1.00 86.69 89 GLU A N 1
ATOM 766 C CA . GLU A 1 89 ? 11.775 5.950 2.617 1.00 86.69 89 GLU A CA 1
ATOM 767 C C . GLU A 1 89 ? 11.708 7.246 1.794 1.00 86.69 89 GLU A C 1
ATOM 769 O O . GLU A 1 89 ? 10.618 7.711 1.462 1.00 86.69 89 GLU A O 1
ATOM 774 N N . GLU A 1 90 ? 12.855 7.785 1.367 1.00 88.62 90 GLU A N 1
ATOM 775 C CA . GLU A 1 90 ? 12.919 8.990 0.533 1.00 88.62 90 GLU A CA 1
ATOM 776 C C . GLU A 1 90 ? 12.249 8.837 -0.843 1.00 88.62 90 GLU A C 1
ATOM 778 O O . GLU A 1 90 ? 11.857 9.833 -1.453 1.00 88.62 90 GLU A O 1
ATOM 783 N N . ASN A 1 91 ? 12.088 7.602 -1.324 1.00 89.06 91 ASN A N 1
ATOM 784 C CA . ASN A 1 91 ? 11.533 7.292 -2.637 1.00 89.06 91 ASN A CA 1
ATOM 785 C C . ASN A 1 91 ? 10.130 6.691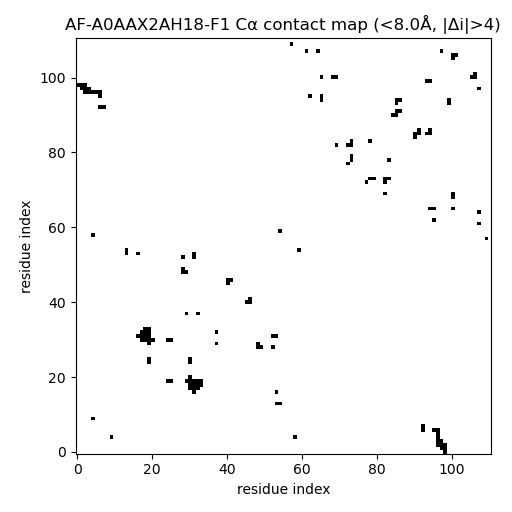 -2.563 1.00 89.06 91 ASN A C 1
ATOM 787 O O . ASN A 1 91 ? 9.585 6.323 -3.604 1.00 89.06 91 ASN A O 1
ATOM 791 N N . ILE A 1 92 ? 9.501 6.647 -1.385 1.00 84.31 92 ILE A N 1
ATOM 792 C CA . ILE A 1 92 ? 8.164 6.062 -1.241 1.00 84.31 92 ILE A CA 1
ATOM 793 C C . ILE A 1 92 ? 7.118 6.785 -2.097 1.00 84.31 92 ILE A C 1
ATOM 795 O O . ILE A 1 92 ? 6.226 6.159 -2.666 1.00 84.31 92 ILE A O 1
ATOM 799 N N . GLU A 1 93 ? 7.272 8.102 -2.271 1.00 84.00 93 GLU A N 1
ATOM 800 C CA . GLU A 1 93 ? 6.424 8.875 -3.178 1.00 84.00 93 GLU A CA 1
ATOM 801 C C . GLU A 1 93 ? 6.602 8.394 -4.618 1.00 84.00 93 GLU A C 1
ATOM 803 O O . GLU A 1 93 ? 5.617 8.231 -5.325 1.00 84.00 93 GLU A O 1
ATOM 808 N N . ILE A 1 94 ? 7.842 8.112 -5.038 1.00 86.81 94 ILE A N 1
ATOM 809 C CA . ILE A 1 94 ? 8.159 7.587 -6.372 1.00 86.81 94 ILE A CA 1
ATOM 810 C C . ILE A 1 94 ? 7.591 6.182 -6.534 1.00 86.81 94 ILE A C 1
ATOM 812 O O . ILE A 1 94 ? 6.966 5.918 -7.558 1.00 86.81 94 ILE A O 1
ATOM 816 N N . PHE A 1 95 ? 7.754 5.312 -5.537 1.00 88.38 95 PHE A N 1
ATOM 817 C CA . PHE A 1 95 ? 7.222 3.953 -5.553 1.00 88.38 95 PHE A CA 1
ATOM 818 C C . PHE A 1 95 ? 5.714 3.958 -5.821 1.00 88.38 95 PHE A C 1
ATOM 820 O O . PHE A 1 95 ? 5.255 3.302 -6.753 1.00 88.38 95 PHE A O 1
ATOM 827 N N . PHE A 1 96 ? 4.965 4.791 -5.094 1.00 83.19 96 PHE A N 1
ATOM 828 C CA . PHE A 1 96 ? 3.521 4.952 -5.274 1.00 83.19 96 PHE A CA 1
ATOM 829 C C . PHE A 1 96 ? 3.119 5.930 -6.397 1.00 83.19 96 PHE A C 1
ATOM 831 O O . PHE A 1 96 ? 1.927 6.145 -6.627 1.00 83.19 96 PHE A O 1
ATOM 838 N N . THR A 1 97 ? 4.076 6.496 -7.148 1.00 75.25 97 THR A N 1
ATOM 839 C CA . THR A 1 97 ? 3.776 7.212 -8.399 1.00 75.25 97 THR A CA 1
ATOM 840 C C . THR A 1 97 ? 3.559 6.259 -9.576 1.00 75.25 97 THR A C 1
ATOM 842 O O . THR A 1 97 ? 3.901 5.083 -9.561 1.00 75.25 97 THR A O 1
ATOM 845 N N . TYR A 1 98 ? 3.018 6.810 -10.659 1.00 67.06 98 TYR A N 1
ATOM 846 C CA . TYR A 1 98 ? 2.322 6.066 -11.707 1.00 67.06 98 TYR A CA 1
ATOM 847 C C . TYR A 1 98 ? 3.104 5.829 -12.991 1.00 67.06 98 TYR A C 1
ATOM 849 O O . TYR A 1 98 ? 2.508 5.571 -14.037 1.00 67.06 98 TYR A O 1
ATOM 857 N N . THR A 1 99 ? 4.425 5.981 -12.967 1.00 76.25 99 THR A N 1
ATOM 858 C CA . THR A 1 99 ? 5.192 5.943 -14.222 1.00 76.25 99 THR A CA 1
ATOM 859 C C . THR A 1 99 ? 6.557 5.288 -14.114 1.00 76.25 99 THR A C 1
ATOM 861 O O . THR A 1 99 ? 7.210 5.106 -15.135 1.00 76.25 99 THR A O 1
ATOM 864 N N . TRP A 1 100 ? 7.039 4.921 -12.922 1.00 89.25 100 TRP A N 1
ATOM 865 C CA . TRP A 1 100 ? 8.381 4.338 -12.821 1.00 89.25 100 TRP A CA 1
ATOM 866 C C . TRP A 1 100 ? 8.463 2.986 -13.550 1.00 89.25 100 TRP A C 1
ATOM 868 O O . TRP A 1 100 ? 9.453 2.713 -14.226 1.00 89.25 100 TRP A O 1
ATOM 878 N N . TYR A 1 101 ? 7.386 2.198 -13.502 1.00 90.88 101 TYR A N 1
ATOM 879 C CA . TYR A 1 101 ? 7.269 0.911 -14.185 1.00 90.88 101 TYR A CA 1
ATOM 880 C C . TYR A 1 101 ? 7.190 1.038 -15.720 1.00 90.88 101 TYR A C 1
ATOM 882 O O . TYR A 1 101 ? 7.499 0.081 -16.432 1.00 90.88 101 TYR A O 1
ATOM 890 N N . GLU A 1 102 ? 6.853 2.219 -16.262 1.00 89.88 102 GLU A N 1
ATOM 891 C CA . GLU A 1 102 ? 6.834 2.460 -17.716 1.00 89.88 102 GLU A CA 1
ATOM 892 C C . GLU A 1 102 ? 8.241 2.388 -18.324 1.00 89.88 102 GLU A C 1
ATOM 894 O O . GLU A 1 102 ? 8.387 1.982 -19.478 1.00 89.88 102 GLU A O 1
ATOM 899 N N . LYS A 1 103 ? 9.289 2.682 -17.534 1.00 89.38 103 LYS A N 1
ATOM 900 C CA . LYS A 1 103 ? 10.695 2.479 -17.935 1.00 89.38 103 LYS A CA 1
ATOM 901 C C . LYS A 1 103 ? 10.993 1.025 -18.314 1.00 89.38 103 LYS A C 1
ATOM 903 O O . LYS A 1 103 ? 11.902 0.771 -19.096 1.00 89.38 103 LYS A O 1
ATOM 908 N N . TYR A 1 104 ? 10.205 0.089 -17.789 1.00 92.06 104 TYR A N 1
ATOM 909 C CA . TYR A 1 104 ? 10.318 -1.347 -18.031 1.00 92.06 104 TYR A CA 1
ATOM 910 C C . TYR A 1 104 ? 9.273 -1.859 -19.038 1.00 92.06 104 TYR A C 1
ATOM 912 O O . TYR A 1 104 ? 9.096 -3.067 -19.188 1.00 92.06 104 TYR A O 1
ATOM 920 N N . GLY A 1 105 ? 8.570 -0.955 -19.734 1.00 90.81 105 GLY A N 1
ATOM 921 C CA . GLY A 1 105 ? 7.556 -1.291 -20.737 1.00 90.81 105 GLY A CA 1
ATOM 922 C C . GLY A 1 105 ? 6.211 -1.741 -20.161 1.00 90.81 105 GLY A C 1
ATOM 923 O O . GLY A 1 105 ? 5.368 -2.244 -20.903 1.00 90.81 105 GLY A O 1
ATOM 924 N N . ILE A 1 106 ? 5.991 -1.566 -18.856 1.00 90.88 106 ILE A N 1
ATOM 925 C CA . ILE A 1 106 ? 4.759 -1.966 -18.174 1.00 90.88 106 ILE A CA 1
ATOM 926 C C . ILE A 1 106 ? 3.777 -0.790 -18.174 1.00 90.88 106 ILE A C 1
ATOM 928 O O . ILE A 1 106 ? 4.171 0.358 -17.985 1.00 90.88 106 ILE A O 1
ATOM 932 N N . LYS A 1 107 ? 2.486 -1.066 -18.383 1.00 86.00 107 LYS A N 1
ATOM 933 C CA . LYS A 1 107 ? 1.409 -0.069 -18.319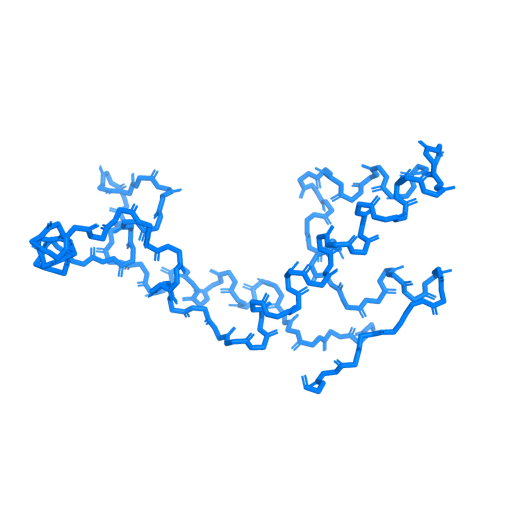 1.00 86.00 107 LYS A CA 1
ATOM 934 C C . LYS A 1 107 ? 0.377 -0.483 -17.283 1.00 86.00 107 LYS A C 1
ATOM 936 O O . LYS A 1 107 ? 0.043 -1.661 -17.179 1.00 86.00 107 LYS A O 1
ATOM 941 N N . TYR A 1 108 ? -0.136 0.494 -16.545 1.00 80.69 108 TYR A N 1
ATOM 942 C CA . TYR A 1 108 ? -1.241 0.281 -15.622 1.00 80.69 108 TYR A CA 1
ATOM 943 C C . TYR A 1 108 ? -2.571 0.457 -16.361 1.00 80.69 108 TYR A C 1
ATOM 945 O O . TYR A 1 108 ? -2.947 1.575 -16.717 1.00 80.69 108 TYR A O 1
ATOM 953 N N . ASP A 1 109 ? -3.270 -0.651 -16.610 1.00 72.56 109 ASP A N 1
ATOM 954 C CA . ASP A 1 109 ? -4.622 -0.635 -17.167 1.00 72.56 109 ASP A CA 1
ATOM 955 C C . ASP A 1 109 ? -5.647 -0.592 -16.030 1.00 72.56 109 ASP A C 1
ATOM 957 O O . ASP A 1 109 ? -5.848 -1.561 -15.303 1.00 72.56 109 ASP A O 1
ATOM 961 N N . ASN A 1 110 ? -6.324 0.549 -15.908 1.00 61.03 110 ASN A N 1
ATOM 962 C CA . ASN A 1 110 ? -7.284 0.878 -14.848 1.00 61.03 110 ASN A CA 1
ATOM 963 C C . ASN A 1 110 ? -8.643 0.141 -14.963 1.00 61.03 110 ASN A C 1
ATOM 965 O O . ASN A 1 110 ? -9.657 0.662 -14.496 1.00 61.03 110 ASN A O 1
ATOM 969 N N . LYS A 1 111 ? -8.694 -1.013 -15.643 1.00 49.81 111 LYS A N 1
ATOM 970 C CA . LYS A 1 111 ? -9.947 -1.750 -15.879 1.00 49.81 111 LYS A CA 1
ATOM 971 C C . LYS A 1 111 ? -10.554 -2.323 -14.589 1.00 49.81 111 LYS A C 1
ATOM 973 O O . LYS A 1 111 ? -9.823 -2.737 -13.659 1.00 49.81 111 LYS A O 1
#